Protein AF-A0A2H4TKZ2-F1 (afdb_monomer_lite)

pLDDT: mean 70.63, std 18.45, range [34.59, 93.06]

Organism: Escherichia coli (NCBI:txid562)

Radius of gyration: 30.02 Å; chains: 1; bounding box: 50×56×86 Å

Foldseek 3Di:
DPPPPDPPDPCDPVLVVVLVQLVVVCVVVVVQDALVVSVVVCVVVVHDDDSVSSVVSCVVVVRGHDDPDDDPDPDPPDPDDPDPPPCPVVPDDPDPPPDDDDFDDDDDPDDPDDDDDDPDDTDDDDD

Secondary structure (DSSP, 8-state):
------------HHHHHHHHHHHHHHHHTTT---HHHHHHHHHHTT----HHHHHHHHHHTT-------PPPP--PPP-S-----TTTT----SSTTS----------TT-----------------

Structure (mmCIF, N/CA/C/O backbone):
data_AF-A0A2H4TKZ2-F1
#
_entry.id   AF-A0A2H4TKZ2-F1
#
loop_
_atom_site.group_PDB
_atom_site.id
_atom_site.type_symbol
_atom_site.label_atom_id
_atom_site.label_alt_id
_atom_site.label_comp_id
_atom_site.label_asym_id
_atom_site.label_entity_id
_atom_site.label_seq_id
_atom_site.pdbx_PDB_ins_code
_atom_site.Cartn_x
_atom_site.Cartn_y
_atom_site.Cartn_z
_atom_site.occupancy
_atom_site.B_iso_or_equiv
_atom_site.auth_seq_id
_atom_site.auth_comp_id
_atom_site.auth_asym_id
_atom_site.auth_atom_id
_atom_site.pdbx_PDB_model_num
ATOM 1 N N . MET A 1 1 ? 4.626 36.326 32.711 1.00 37.00 1 MET A N 1
ATOM 2 C CA . MET A 1 1 ? 5.120 34.932 32.737 1.00 37.00 1 MET A CA 1
ATOM 3 C C . MET A 1 1 ? 3.950 34.008 32.432 1.00 37.00 1 MET A C 1
ATOM 5 O O . MET A 1 1 ? 3.286 33.547 33.349 1.00 37.00 1 MET A O 1
ATOM 9 N N . PHE A 1 2 ? 3.633 33.801 31.152 1.00 36.44 2 PHE A N 1
ATOM 10 C CA . PHE A 1 2 ? 2.654 32.783 30.780 1.00 36.44 2 PHE A CA 1
ATOM 11 C C . PHE A 1 2 ? 3.382 31.449 30.768 1.00 36.44 2 PHE A C 1
ATOM 13 O O . PHE A 1 2 ? 4.232 31.199 29.917 1.00 36.44 2 PHE A O 1
ATOM 20 N N . SER A 1 3 ? 3.092 30.644 31.784 1.00 41.06 3 SER A N 1
ATOM 21 C CA . SER A 1 3 ? 3.454 29.238 31.825 1.00 41.06 3 SER A CA 1
ATOM 22 C C . SER A 1 3 ? 2.822 28.566 30.605 1.00 41.06 3 SER A C 1
ATOM 24 O O . SER A 1 3 ? 1.631 28.253 30.598 1.00 41.06 3 SER A O 1
ATOM 26 N N . HIS A 1 4 ? 3.596 28.414 29.530 1.00 51.84 4 HIS A N 1
ATOM 27 C CA . HIS A 1 4 ? 3.248 27.534 28.424 1.00 51.84 4 HIS A CA 1
ATOM 28 C C . HIS A 1 4 ? 3.375 26.107 28.952 1.00 51.84 4 HIS A C 1
ATOM 30 O O . HIS A 1 4 ? 4.424 25.474 28.858 1.00 51.84 4 HIS A O 1
ATOM 36 N N . ASN A 1 5 ? 2.294 25.633 29.570 1.00 48.56 5 ASN A N 1
ATOM 37 C CA . ASN A 1 5 ? 2.111 24.239 29.929 1.00 48.56 5 ASN A CA 1
ATOM 38 C C . ASN A 1 5 ? 2.314 23.381 28.671 1.00 48.56 5 ASN A C 1
ATOM 40 O O . ASN A 1 5 ? 1.467 23.341 27.785 1.00 48.56 5 ASN A O 1
ATOM 44 N N . CYS A 1 6 ? 3.490 22.759 28.584 1.00 38.25 6 CYS A N 1
ATOM 45 C CA . CYS A 1 6 ? 3.692 21.361 28.222 1.00 38.25 6 CYS A CA 1
ATOM 46 C C . CYS A 1 6 ? 2.584 20.774 27.315 1.00 38.25 6 CYS A C 1
ATOM 48 O O . CYS A 1 6 ? 1.666 20.109 27.789 1.00 38.25 6 CYS A O 1
ATOM 50 N N . CYS A 1 7 ? 2.661 21.015 26.001 1.00 41.31 7 CYS A N 1
ATOM 51 C CA . CYS A 1 7 ? 1.796 20.378 24.999 1.00 41.31 7 CYS A CA 1
ATOM 52 C C . CYS A 1 7 ? 2.273 18.936 24.755 1.00 41.31 7 CYS A C 1
ATOM 54 O O . CYS A 1 7 ? 2.796 18.595 23.696 1.00 41.31 7 CYS A O 1
ATOM 56 N N . VAL A 1 8 ? 2.178 18.097 25.784 1.00 48.34 8 VAL A N 1
ATOM 57 C CA . VAL A 1 8 ? 2.466 16.667 25.686 1.00 48.34 8 VAL A CA 1
ATOM 58 C C . VAL A 1 8 ? 1.154 15.972 25.349 1.00 48.34 8 VAL A C 1
ATOM 60 O O . VAL A 1 8 ? 0.338 15.674 26.211 1.00 48.34 8 VAL A O 1
ATOM 63 N N . ASP A 1 9 ? 0.964 15.729 24.053 1.00 57.00 9 ASP A N 1
ATOM 64 C CA . ASP A 1 9 ? 0.522 14.422 23.575 1.00 57.00 9 ASP A CA 1
ATOM 65 C C . ASP A 1 9 ? -0.766 13.848 24.197 1.00 57.00 9 ASP A C 1
ATOM 67 O O . ASP A 1 9 ? -0.830 12.663 24.526 1.00 57.00 9 ASP A O 1
ATOM 71 N N . GLN A 1 10 ? -1.843 14.633 24.274 1.00 56.16 10 GLN A N 1
ATOM 72 C CA . GLN A 1 10 ? -3.155 14.093 24.638 1.00 56.16 10 GLN A CA 1
ATOM 73 C C . GLN A 1 10 ? -3.645 13.132 23.535 1.00 56.16 10 GLN A C 1
ATOM 75 O O . GLN A 1 10 ? -4.206 13.533 22.515 1.00 56.16 10 GLN A O 1
ATOM 80 N N . LEU A 1 11 ? -3.364 11.835 23.699 1.00 60.88 11 LEU A N 1
ATOM 81 C CA . LEU A 1 11 ? -3.936 10.754 22.897 1.00 60.88 11 LEU A CA 1
ATOM 82 C C . LEU A 1 11 ? -5.440 10.748 23.153 1.00 60.88 11 LEU A C 1
ATOM 84 O O . LEU A 1 11 ? -5.903 10.260 24.181 1.00 60.88 11 LEU A O 1
ATOM 88 N N . ASN A 1 12 ? -6.207 11.314 22.222 1.00 77.31 12 ASN A N 1
ATOM 89 C CA . ASN A 1 12 ? -7.660 11.235 22.270 1.00 77.31 12 ASN A CA 1
ATOM 90 C C . ASN A 1 12 ? -8.080 9.763 22.368 1.00 77.31 12 ASN A C 1
ATOM 92 O O . ASN A 1 12 ? -7.538 8.913 21.660 1.00 77.31 12 ASN A O 1
ATOM 96 N N . LEU A 1 13 ? -9.094 9.452 23.177 1.00 77.38 13 LEU A N 1
ATOM 97 C CA . LEU A 1 13 ? -9.615 8.084 23.320 1.00 77.38 13 LEU A CA 1
ATOM 98 C C . LEU A 1 13 ? -9.994 7.459 21.960 1.00 77.38 13 LEU A C 1
ATOM 100 O O . LEU A 1 13 ? -9.795 6.268 21.719 1.00 77.38 13 LEU A O 1
ATOM 104 N N . GLN A 1 14 ? -10.472 8.293 21.034 1.00 79.81 14 GLN A N 1
ATOM 105 C CA . GLN A 1 14 ? -10.759 7.907 19.653 1.00 79.81 14 GLN A CA 1
ATOM 106 C C . GLN A 1 14 ? -9.501 7.507 18.868 1.00 79.81 14 GLN A C 1
ATOM 108 O O . GLN A 1 14 ? -9.546 6.562 18.084 1.00 79.81 14 GLN A O 1
ATOM 113 N N . ASP A 1 15 ? -8.378 8.197 19.080 1.00 85.44 15 ASP A N 1
ATOM 114 C CA . ASP A 1 15 ? -7.109 7.883 18.421 1.00 85.44 15 ASP A CA 1
ATOM 115 C C . ASP A 1 15 ? -6.532 6.567 18.943 1.00 85.44 15 ASP A C 1
ATOM 117 O O . ASP A 1 15 ? -5.977 5.794 18.162 1.00 85.44 15 ASP A O 1
ATOM 121 N N . LEU A 1 16 ? -6.719 6.265 20.232 1.00 85.62 16 LEU A N 1
ATOM 122 C CA . LEU A 1 16 ? -6.323 4.982 20.812 1.00 85.62 16 LEU A CA 1
ATOM 123 C C . LEU A 1 16 ? -7.136 3.823 20.213 1.00 85.62 16 LEU A C 1
ATOM 125 O O . LEU A 1 16 ? -6.560 2.824 19.780 1.00 85.62 16 LEU A O 1
ATOM 129 N N . ARG A 1 17 ? -8.462 3.985 20.110 1.00 87.75 17 ARG A N 1
ATOM 130 C CA . ARG A 1 17 ? -9.350 2.994 19.481 1.00 87.75 17 ARG A CA 1
ATOM 131 C C . ARG A 1 17 ? -8.986 2.758 18.013 1.00 87.75 17 ARG A C 1
ATOM 133 O O . ARG A 1 17 ? -8.852 1.611 17.591 1.00 87.75 17 ARG A O 1
ATOM 140 N N . LEU A 1 18 ? -8.772 3.836 17.258 1.00 88.56 18 LEU A N 1
ATOM 141 C CA . LEU A 1 18 ? -8.403 3.765 15.844 1.00 88.56 18 LEU A CA 1
ATOM 142 C C . LEU A 1 18 ? -7.023 3.120 15.650 1.00 88.56 18 LEU A C 1
ATOM 144 O O . LEU A 1 18 ? -6.824 2.321 14.742 1.00 88.56 18 LEU A O 1
ATOM 148 N N . THR A 1 19 ? -6.079 3.409 16.544 1.00 90.19 19 THR A N 1
ATOM 149 C CA . THR A 1 19 ? -4.751 2.784 16.555 1.00 90.19 19 THR A CA 1
ATOM 150 C C . THR A 1 19 ? -4.826 1.269 16.767 1.00 90.19 19 THR A C 1
ATOM 152 O O . THR A 1 19 ? -4.074 0.529 16.132 1.00 90.19 19 THR A O 1
ATOM 155 N N . GLY A 1 20 ? -5.737 0.797 17.624 1.00 90.88 20 GLY A N 1
ATOM 156 C CA . GLY A 1 20 ? -5.997 -0.633 17.811 1.00 90.88 20 GLY A CA 1
ATOM 157 C C . GLY A 1 20 ? -6.493 -1.307 16.529 1.00 90.88 20 GLY A C 1
ATOM 158 O O . GLY A 1 20 ? -5.948 -2.329 16.123 1.00 90.88 20 GLY A O 1
ATOM 159 N N . GLN A 1 21 ? -7.448 -0.684 15.835 1.00 90.81 21 GLN A N 1
ATOM 160 C CA . GLN A 1 21 ? -7.965 -1.185 14.554 1.00 90.81 21 GLN A CA 1
ATOM 161 C C . GLN A 1 21 ? -6.891 -1.195 13.458 1.00 90.81 21 GLN A C 1
ATOM 163 O O . GLN A 1 21 ? -6.741 -2.181 12.745 1.00 90.81 21 GLN A O 1
ATOM 168 N N . ILE A 1 22 ? -6.085 -0.132 13.364 1.00 91.56 22 ILE A N 1
ATOM 169 C CA . ILE A 1 22 ? -4.949 -0.052 12.430 1.00 91.56 22 ILE A CA 1
ATOM 170 C C . ILE A 1 22 ? -3.971 -1.211 12.655 1.00 91.56 22 ILE A C 1
ATOM 172 O O . ILE A 1 22 ? -3.502 -1.814 11.691 1.00 91.56 22 ILE A O 1
ATOM 176 N N . LYS A 1 23 ? -3.656 -1.528 13.918 1.00 91.31 23 LYS A N 1
ATOM 177 C CA . LYS A 1 23 ? -2.784 -2.658 14.270 1.00 91.31 23 LYS A CA 1
ATOM 178 C C . LYS A 1 23 ? -3.386 -3.992 13.846 1.00 91.31 23 LYS A C 1
ATOM 180 O O . LYS A 1 23 ? -2.660 -4.813 13.297 1.00 91.31 23 LYS A O 1
ATOM 185 N N . GLN A 1 24 ? -4.683 -4.176 14.072 1.00 92.31 24 GLN A N 1
ATOM 186 C CA . GLN A 1 24 ? -5.402 -5.392 13.710 1.00 92.31 24 GLN A CA 1
ATOM 187 C C . GLN A 1 24 ? -5.321 -5.658 12.199 1.00 92.31 24 GLN A C 1
ATOM 189 O O . GLN A 1 24 ? -4.744 -6.664 11.795 1.00 92.31 24 GLN A O 1
ATOM 194 N N . PHE A 1 25 ? -5.764 -4.709 11.367 1.00 91.62 25 PHE A N 1
ATOM 195 C CA . PHE A 1 25 ? -5.715 -4.850 9.903 1.00 91.62 25 PHE A CA 1
ATOM 196 C C . PHE A 1 25 ? -4.286 -5.020 9.373 1.00 91.62 25 PHE A C 1
ATOM 198 O O . PHE A 1 25 ? -4.025 -5.789 8.447 1.00 91.62 25 PHE A O 1
ATOM 205 N N . TRP A 1 26 ? -3.318 -4.326 9.980 1.00 91.38 26 TRP A N 1
ATOM 206 C CA . TRP A 1 26 ? -1.918 -4.481 9.600 1.00 91.38 26 TRP A CA 1
ATOM 207 C C . TRP A 1 26 ? -1.395 -5.898 9.875 1.00 91.38 26 TRP A C 1
ATOM 209 O O . TRP A 1 26 ? -0.713 -6.462 9.016 1.00 91.38 26 TRP A O 1
ATOM 219 N N . LEU A 1 27 ? -1.733 -6.493 11.022 1.00 89.75 27 LEU A N 1
ATOM 220 C CA . LEU A 1 27 ? -1.355 -7.868 11.360 1.00 89.75 27 LEU A CA 1
ATOM 221 C C . LEU A 1 27 ? -2.075 -8.896 10.478 1.00 89.75 27 LEU A C 1
ATOM 223 O O . LEU A 1 27 ? -1.418 -9.805 9.975 1.00 89.75 27 LEU A O 1
ATOM 227 N N . GLU A 1 28 ? -3.372 -8.712 10.222 1.00 89.94 28 GLU A N 1
ATOM 228 C CA . GLU A 1 28 ? -4.168 -9.565 9.323 1.00 89.94 28 GLU A CA 1
ATOM 229 C C . GLU A 1 28 ? -3.597 -9.591 7.899 1.00 89.94 28 GLU A C 1
ATOM 231 O O . GLU A 1 28 ? -3.540 -10.640 7.265 1.00 89.94 28 GLU A O 1
ATOM 236 N N . SER A 1 29 ? -3.064 -8.460 7.422 1.00 85.62 29 SER A N 1
ATOM 237 C CA . SER A 1 29 ? -2.385 -8.370 6.121 1.00 85.62 29 SER A CA 1
ATOM 238 C C . SER A 1 29 ? -0.983 -9.005 6.075 1.00 85.62 29 SER A C 1
ATOM 240 O O . SER A 1 29 ? -0.272 -8.862 5.076 1.00 85.62 29 SER A O 1
ATOM 242 N N . GLY A 1 30 ? -0.514 -9.623 7.165 1.00 87.25 30 GLY A N 1
ATOM 243 C CA . GLY A 1 30 ? 0.853 -10.137 7.269 1.00 87.25 30 GLY A CA 1
ATOM 244 C C . GLY A 1 30 ? 1.910 -9.028 7.285 1.00 87.25 30 GLY A C 1
ATOM 245 O O . GLY A 1 30 ? 3.023 -9.215 6.795 1.00 87.25 30 GLY A O 1
ATOM 246 N N . CYS A 1 31 ? 1.568 -7.853 7.823 1.00 86.94 31 CYS A N 1
ATOM 247 C CA . CYS A 1 31 ? 2.394 -6.642 7.841 1.00 86.94 31 CYS A CA 1
ATOM 248 C C . CYS A 1 31 ? 2.673 -6.008 6.464 1.00 86.94 31 CYS A C 1
ATOM 250 O O . CYS A 1 31 ? 3.473 -5.071 6.385 1.00 86.94 31 CYS A O 1
ATOM 252 N N . VAL A 1 32 ? 2.048 -6.478 5.380 1.00 87.62 32 VAL A N 1
ATOM 253 C CA . VAL A 1 32 ? 2.323 -6.006 4.011 1.00 87.62 32 VAL A CA 1
ATOM 254 C C . VAL A 1 32 ? 1.689 -4.642 3.743 1.00 87.62 32 VAL A C 1
ATOM 256 O O . VAL A 1 32 ? 2.214 -3.845 2.959 1.00 87.62 32 VAL A O 1
ATOM 259 N N . TYR A 1 33 ? 0.553 -4.346 4.376 1.00 90.25 33 TYR A N 1
ATOM 260 C CA . TYR A 1 33 ? -0.228 -3.164 4.039 1.00 90.25 33 TYR A CA 1
ATOM 261 C C . TYR A 1 33 ? 0.385 -1.869 4.581 1.00 90.25 33 TYR A C 1
ATOM 263 O O . TYR A 1 33 ? 0.898 -1.784 5.696 1.00 90.25 33 TYR A O 1
ATOM 271 N N . GLY A 1 34 ? 0.327 -0.827 3.749 1.00 89.94 34 GLY A N 1
ATOM 272 C CA . GLY A 1 34 ? 0.644 0.546 4.134 1.00 89.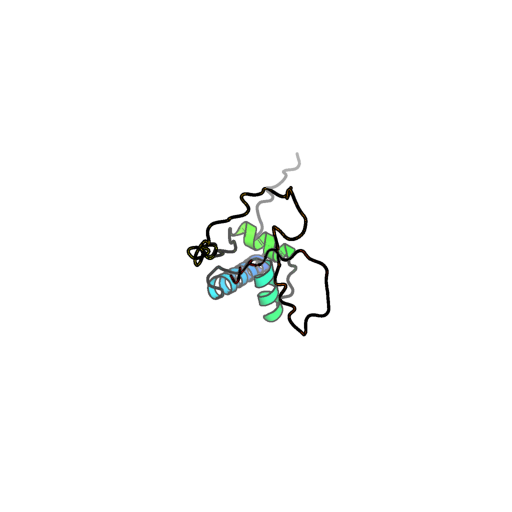94 34 GLY A CA 1
ATOM 273 C C . GLY A 1 34 ? -0.609 1.346 4.476 1.00 89.94 34 GLY A C 1
ATOM 274 O O . GLY A 1 34 ? -1.731 0.884 4.277 1.00 89.94 34 GLY A O 1
ATOM 275 N N . TYR A 1 35 ? -0.414 2.595 4.906 1.00 91.62 35 TYR A N 1
ATOM 276 C CA . TYR A 1 35 ? -1.496 3.476 5.372 1.00 91.62 35 TYR A CA 1
ATOM 277 C C . TYR A 1 35 ? -2.635 3.686 4.367 1.00 91.62 35 TYR A C 1
ATOM 279 O O . TYR A 1 35 ? -3.768 3.905 4.776 1.00 91.62 35 TYR A O 1
ATOM 287 N N . ARG A 1 36 ? -2.357 3.601 3.058 1.00 92.19 36 ARG A N 1
ATOM 288 C CA . ARG A 1 36 ? -3.387 3.718 2.016 1.00 92.19 36 ARG A CA 1
ATOM 289 C C . ARG A 1 36 ? -4.324 2.514 1.986 1.00 92.19 36 ARG A C 1
ATOM 291 O O . ARG A 1 36 ? -5.523 2.713 1.891 1.00 92.19 36 ARG A O 1
ATOM 298 N N . LYS A 1 37 ? -3.781 1.296 2.085 1.00 91.94 37 LYS A N 1
ATOM 299 C CA . LYS A 1 37 ? -4.584 0.063 2.100 1.00 91.94 37 LYS A CA 1
ATOM 300 C C . LYS A 1 37 ? -5.360 -0.060 3.406 1.00 91.94 37 LYS A C 1
ATOM 302 O O . LYS A 1 37 ? -6.566 -0.207 3.368 1.00 91.94 37 LYS A O 1
ATOM 307 N N . ILE A 1 38 ? -4.693 0.195 4.532 1.00 92.06 38 ILE A N 1
ATOM 308 C CA . ILE A 1 38 ? -5.343 0.210 5.850 1.00 92.06 38 ILE A CA 1
ATOM 309 C C . ILE A 1 38 ? -6.472 1.248 5.909 1.00 92.06 38 ILE A C 1
ATOM 311 O O . ILE A 1 38 ? -7.494 1.008 6.533 1.00 92.06 38 ILE A O 1
ATOM 315 N N . HIS A 1 39 ? -6.325 2.407 5.257 1.00 93.06 39 HIS A N 1
ATOM 316 C CA . HIS A 1 39 ? -7.420 3.375 5.159 1.00 93.06 39 HIS A CA 1
ATOM 317 C C . HIS A 1 39 ? -8.634 2.830 4.388 1.00 93.06 39 HIS A C 1
ATOM 319 O O . HIS A 1 39 ? -9.759 3.137 4.772 1.00 93.06 39 HIS A O 1
ATOM 325 N N . LEU A 1 40 ? -8.421 2.041 3.330 1.00 92.19 40 LEU A N 1
ATOM 326 C CA . LEU A 1 40 ? -9.514 1.387 2.605 1.00 92.19 40 LEU A CA 1
ATOM 327 C C . LEU A 1 40 ? -10.198 0.345 3.494 1.00 92.19 40 LEU A C 1
ATOM 329 O O . LEU A 1 40 ? -11.406 0.426 3.662 1.00 92.19 40 LEU A O 1
ATOM 333 N N . ASP A 1 41 ? -9.435 -0.510 4.178 1.00 91.12 41 ASP A N 1
ATOM 334 C CA . ASP A 1 41 ? -9.989 -1.513 5.103 1.00 91.12 41 ASP A CA 1
ATOM 335 C C . ASP A 1 41 ? -10.773 -0.855 6.263 1.00 91.12 41 ASP A C 1
ATOM 337 O O . ASP A 1 41 ? -11.839 -1.309 6.690 1.00 91.12 41 ASP A O 1
ATOM 341 N N . LEU A 1 42 ? -10.283 0.287 6.757 1.00 90.75 42 LEU A N 1
ATOM 342 C CA . LEU A 1 42 ? -10.993 1.103 7.743 1.00 90.75 42 LEU A CA 1
ATOM 343 C C . LEU A 1 42 ? -12.294 1.682 7.177 1.00 90.75 42 LEU A C 1
ATOM 345 O O . LEU A 1 42 ? -13.299 1.734 7.880 1.00 90.75 42 LEU A O 1
ATOM 349 N N . ARG A 1 43 ? -12.299 2.109 5.914 1.00 91.62 43 ARG A N 1
ATOM 350 C CA . ARG A 1 43 ? -13.502 2.623 5.256 1.00 91.62 43 ARG A CA 1
ATOM 351 C C . ARG A 1 43 ? -14.529 1.514 5.032 1.00 91.62 43 ARG A C 1
ATOM 353 O O . ARG A 1 43 ? -15.709 1.743 5.286 1.00 91.62 43 ARG A O 1
ATOM 360 N N . ASP A 1 44 ? -14.078 0.330 4.634 1.00 88.81 44 ASP A N 1
ATOM 361 C CA . ASP A 1 44 ? -14.921 -0.842 4.391 1.00 88.81 44 ASP A CA 1
ATOM 362 C C . ASP A 1 44 ? -15.527 -1.381 5.696 1.00 88.81 44 ASP A C 1
ATOM 364 O O . ASP A 1 44 ? -16.676 -1.814 5.722 1.00 88.81 44 ASP A O 1
ATOM 368 N N . SER A 1 45 ? -14.814 -1.243 6.819 1.00 85.94 45 SER A N 1
ATOM 369 C CA . SER A 1 45 ? -15.347 -1.500 8.168 1.00 85.94 45 SER A CA 1
ATOM 370 C C . SER A 1 45 ? -16.220 -0.365 8.735 1.00 85.94 45 SER A C 1
ATOM 372 O O . SER A 1 45 ? -16.606 -0.398 9.907 1.00 85.94 45 SER A O 1
ATOM 374 N N . GLY A 1 46 ? -16.552 0.645 7.923 1.00 87.25 46 GLY A N 1
ATOM 375 C CA . GLY A 1 46 ? -17.472 1.727 8.280 1.00 87.25 46 GLY A CA 1
ATOM 376 C C . GLY A 1 46 ? -16.846 2.885 9.064 1.00 87.25 46 GLY A C 1
ATOM 377 O O . GLY A 1 46 ? -17.573 3.744 9.567 1.00 87.25 46 GLY A O 1
ATOM 378 N N . GLN A 1 47 ? -15.515 2.953 9.185 1.00 84.50 47 GLN A N 1
ATOM 379 C CA . GLN A 1 47 ? -14.835 4.060 9.862 1.00 84.50 47 GLN A CA 1
ATOM 380 C C . GLN A 1 47 ? -14.584 5.240 8.922 1.00 84.50 47 GLN A C 1
ATOM 382 O O . GLN A 1 47 ? -13.817 5.169 7.961 1.00 84.50 47 GLN A O 1
ATOM 387 N N . GLN A 1 48 ? -15.159 6.392 9.266 1.00 80.88 48 GLN A N 1
ATOM 388 C CA . GLN A 1 48 ? -14.918 7.649 8.561 1.00 80.88 48 GLN A CA 1
ATOM 389 C C . GLN A 1 48 ? -13.655 8.325 9.108 1.00 80.88 48 GLN A C 1
ATOM 391 O O . GLN A 1 48 ? -13.699 9.177 9.996 1.00 80.88 48 GLN A O 1
ATOM 396 N N . CYS A 1 49 ? -12.493 7.922 8.595 1.00 84.31 49 CYS A N 1
ATOM 397 C CA . CYS A 1 49 ? -11.208 8.514 8.956 1.00 84.31 49 CYS A CA 1
ATOM 398 C C . CYS A 1 49 ? -10.480 9.049 7.718 1.00 84.31 49 CYS A C 1
ATOM 400 O O . CYS A 1 49 ? -10.420 8.396 6.685 1.00 84.31 49 CYS A O 1
ATOM 402 N N . GLY A 1 50 ? -9.900 10.248 7.807 1.00 89.75 50 GLY A N 1
ATOM 403 C CA . GLY A 1 50 ? -9.090 10.789 6.714 1.00 89.75 50 GLY A CA 1
ATOM 404 C C . GLY A 1 50 ? -7.763 10.037 6.555 1.00 89.75 50 GLY A C 1
ATOM 405 O O . GLY A 1 50 ? -7.129 9.673 7.549 1.00 89.75 50 GLY A O 1
ATOM 406 N N . VAL A 1 51 ? -7.284 9.890 5.317 1.00 91.12 51 VAL A N 1
ATOM 407 C CA . VAL A 1 51 ? -6.010 9.211 4.990 1.00 91.12 51 VAL A CA 1
ATOM 408 C C . VAL A 1 51 ? -4.831 9.778 5.799 1.00 91.12 51 VAL A C 1
ATOM 410 O O . VAL A 1 51 ? -4.012 9.034 6.339 1.00 91.12 51 VAL A O 1
ATOM 413 N N . ASN A 1 52 ? -4.777 11.106 5.956 1.00 91.50 52 ASN A N 1
ATOM 414 C CA . ASN A 1 52 ? -3.720 11.792 6.707 1.00 91.50 52 ASN A CA 1
ATOM 415 C C . ASN A 1 52 ? -3.769 11.498 8.215 1.00 91.50 52 ASN A C 1
ATOM 417 O O . ASN A 1 52 ? -2.738 11.535 8.886 1.00 91.50 52 ASN A O 1
ATOM 421 N N . ARG A 1 53 ? -4.953 11.198 8.769 1.00 90.38 53 ARG A N 1
ATOM 422 C CA . ARG A 1 53 ? -5.094 10.782 10.173 1.00 90.38 53 ARG A CA 1
ATOM 423 C C . ARG A 1 53 ? -4.497 9.392 10.368 1.00 90.38 53 ARG A C 1
ATOM 425 O O . ARG A 1 53 ? -3.673 9.227 11.260 1.00 90.38 53 ARG A O 1
ATOM 432 N N . VAL A 1 54 ? -4.829 8.446 9.487 1.00 91.31 54 VAL A N 1
ATOM 433 C CA . VAL A 1 54 ? -4.256 7.088 9.492 1.00 91.31 54 VAL A CA 1
ATOM 434 C C . VAL A 1 54 ? -2.733 7.146 9.367 1.00 91.31 54 VAL A C 1
ATOM 436 O O . VAL A 1 54 ? -2.030 6.532 10.163 1.00 91.31 54 VAL A O 1
ATOM 439 N N . TRP A 1 55 ? -2.210 7.956 8.440 1.00 92.06 55 TRP A N 1
ATOM 440 C CA . TRP A 1 55 ? -0.766 8.141 8.279 1.00 92.06 55 TRP A CA 1
ATOM 441 C C . TRP A 1 55 ? -0.086 8.684 9.545 1.00 92.06 55 TRP A C 1
ATOM 443 O O . TRP A 1 55 ? 0.923 8.127 9.980 1.00 92.06 55 TRP A O 1
ATOM 453 N N . ARG A 1 56 ? -0.644 9.732 10.174 1.00 91.81 56 ARG A N 1
ATOM 454 C CA . ARG A 1 56 ? -0.100 10.291 11.426 1.00 91.81 56 ARG A CA 1
ATOM 455 C C . ARG A 1 56 ? -0.096 9.262 12.555 1.00 91.81 56 ARG A C 1
ATOM 457 O O . ARG A 1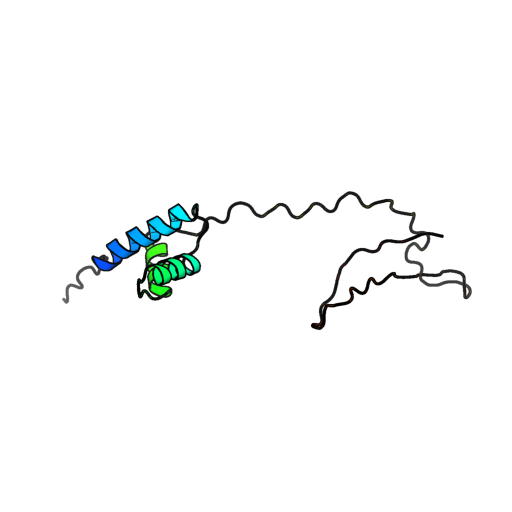 56 ? 0.908 9.148 13.255 1.00 91.81 56 ARG A O 1
ATOM 464 N N . LEU A 1 57 ? -1.184 8.507 12.713 1.00 90.88 57 LEU A N 1
ATOM 465 C CA . LEU A 1 57 ? -1.292 7.472 13.743 1.00 90.88 57 LEU A CA 1
ATOM 466 C C . LEU A 1 57 ? -0.288 6.345 13.506 1.00 90.88 57 LEU A C 1
ATOM 468 O O . LEU A 1 57 ? 0.461 6.015 14.419 1.00 90.88 57 LEU A O 1
ATOM 472 N N . MET A 1 58 ? -0.192 5.834 12.275 1.00 91.25 58 MET A N 1
ATOM 473 C CA . MET A 1 58 ? 0.801 4.823 11.895 1.00 91.25 58 MET A CA 1
ATOM 474 C C . MET A 1 58 ? 2.239 5.290 12.128 1.00 91.25 58 MET A C 1
ATOM 476 O O . MET A 1 58 ? 3.056 4.523 12.636 1.00 91.25 58 MET A O 1
ATOM 480 N N . LYS A 1 59 ? 2.543 6.557 11.816 1.00 90.94 59 LYS A N 1
ATOM 481 C CA . LYS A 1 59 ? 3.857 7.155 12.079 1.00 90.94 59 LYS A CA 1
ATOM 482 C C . LYS A 1 59 ? 4.153 7.227 13.578 1.00 90.94 59 LYS A C 1
ATOM 484 O O . LYS A 1 59 ? 5.260 6.889 13.981 1.00 90.94 59 LYS A O 1
ATOM 489 N N . ARG A 1 60 ? 3.171 7.617 14.399 1.00 88.81 60 ARG A N 1
ATOM 490 C CA . ARG A 1 60 ? 3.318 7.728 15.860 1.00 88.81 60 ARG A CA 1
ATOM 491 C C . ARG A 1 60 ? 3.585 6.379 16.531 1.00 88.81 60 ARG A C 1
ATOM 493 O O . ARG A 1 60 ? 4.372 6.315 17.463 1.00 88.81 60 ARG A O 1
ATOM 500 N N . ILE A 1 61 ? 2.967 5.308 16.036 1.00 88.94 61 ILE A N 1
ATOM 501 C CA . ILE A 1 61 ? 3.160 3.939 16.547 1.00 88.94 61 ILE A CA 1
ATOM 502 C C . ILE A 1 61 ? 4.299 3.169 15.866 1.00 88.94 61 ILE A C 1
ATOM 504 O O . ILE A 1 61 ? 4.518 2.006 16.192 1.00 88.94 61 ILE A O 1
ATOM 508 N N . GLY A 1 62 ? 5.002 3.779 14.907 1.00 88.44 62 GLY A N 1
ATOM 509 C CA . GLY A 1 62 ? 6.133 3.157 14.213 1.00 88.44 62 GLY A CA 1
ATOM 510 C C . GLY A 1 62 ? 5.765 2.010 13.263 1.00 88.44 62 GLY A C 1
ATOM 511 O O . GLY A 1 62 ? 6.637 1.226 12.888 1.00 88.44 62 GLY A O 1
ATOM 512 N N . ILE A 1 63 ? 4.499 1.898 12.849 1.00 89.06 63 ILE A N 1
ATOM 513 C CA . ILE A 1 63 ? 4.053 0.848 11.927 1.00 89.06 63 ILE A CA 1
ATOM 514 C C . ILE A 1 63 ? 4.302 1.283 10.486 1.00 89.06 63 ILE A C 1
ATOM 516 O O . ILE A 1 63 ? 3.899 2.363 10.050 1.00 89.06 63 ILE A O 1
ATOM 520 N N . LYS A 1 64 ? 4.941 0.398 9.722 1.00 86.88 64 LYS A N 1
ATOM 521 C CA . LYS A 1 64 ? 5.241 0.584 8.303 1.00 86.88 64 LYS A CA 1
ATOM 522 C C . LYS A 1 64 ? 4.920 -0.681 7.519 1.00 86.88 64 LYS A C 1
ATOM 524 O O . LYS A 1 64 ? 5.008 -1.787 8.050 1.00 86.88 64 LYS A O 1
ATOM 529 N N . ALA A 1 65 ? 4.597 -0.502 6.243 1.00 87.31 65 ALA A N 1
ATOM 530 C CA . ALA A 1 65 ? 4.458 -1.615 5.315 1.00 87.31 65 ALA A CA 1
ATOM 531 C C . ALA A 1 65 ? 5.778 -2.397 5.246 1.00 87.31 65 ALA A C 1
ATOM 533 O O . ALA A 1 65 ? 6.834 -1.827 4.953 1.00 87.31 65 ALA A O 1
ATOM 534 N N . ARG A 1 66 ? 5.717 -3.699 5.514 1.00 83.69 66 ARG A N 1
ATOM 535 C CA . ARG A 1 66 ? 6.802 -4.653 5.299 1.00 83.69 66 ARG A CA 1
ATOM 536 C C . ARG A 1 66 ? 6.543 -5.344 3.970 1.00 83.69 66 ARG A C 1
ATOM 538 O O . ARG A 1 66 ? 5.874 -6.367 3.908 1.00 83.69 66 ARG A O 1
ATOM 545 N N . VAL A 1 67 ? 7.073 -4.775 2.894 1.00 76.19 67 VAL A N 1
ATOM 546 C CA . VAL A 1 67 ? 7.116 -5.481 1.611 1.00 76.19 67 VAL A CA 1
ATOM 547 C C . VAL A 1 67 ? 8.271 -6.476 1.686 1.00 76.19 67 VAL A C 1
ATOM 549 O O . VAL A 1 67 ? 9.438 -6.082 1.720 1.00 76.19 67 VAL A O 1
ATOM 552 N N . GLY A 1 68 ? 7.934 -7.760 1.807 1.00 66.81 68 GLY A N 1
ATOM 553 C CA . GLY A 1 68 ? 8.898 -8.852 1.757 1.00 66.81 68 GLY A CA 1
ATOM 554 C C . GLY A 1 68 ? 9.586 -8.895 0.395 1.00 66.81 68 GLY A C 1
ATOM 555 O O . GLY A 1 68 ? 8.915 -8.770 -0.620 1.00 66.81 68 GLY A O 1
ATOM 556 N N . TYR A 1 69 ? 10.916 -9.013 0.438 1.00 58.38 69 TYR A N 1
ATOM 557 C CA . TYR A 1 69 ? 11.878 -9.337 -0.624 1.00 58.38 69 TYR A CA 1
ATOM 558 C C . TYR A 1 69 ? 11.553 -8.837 -2.046 1.00 58.38 69 TYR A C 1
ATOM 560 O O . TYR A 1 69 ? 10.614 -9.291 -2.695 1.00 58.38 69 TYR A O 1
ATOM 568 N N . ARG A 1 70 ? 12.414 -7.968 -2.603 1.00 57.91 70 ARG A N 1
ATOM 569 C CA . ARG A 1 70 ? 12.454 -7.757 -4.061 1.00 57.91 70 ARG A CA 1
ATOM 570 C C . ARG A 1 70 ? 12.557 -9.134 -4.713 1.00 57.91 70 ARG A C 1
ATOM 572 O O . ARG A 1 70 ? 13.566 -9.803 -4.499 1.00 57.91 70 ARG A O 1
ATOM 579 N N . SER A 1 71 ? 11.548 -9.540 -5.489 1.00 57.41 71 SER A N 1
ATOM 580 C CA . SER A 1 71 ? 11.666 -10.725 -6.341 1.00 57.41 71 SER A CA 1
ATOM 581 C C . SER A 1 71 ? 13.008 -10.632 -7.068 1.00 57.41 71 SER A C 1
ATOM 583 O O . SER A 1 71 ? 13.284 -9.572 -7.652 1.00 57.41 71 SER A O 1
ATOM 585 N N . PRO A 1 72 ? 13.867 -11.667 -7.015 1.00 61.78 72 PRO A N 1
ATOM 586 C CA . PRO A 1 72 ? 15.052 -11.698 -7.849 1.00 61.78 72 PRO A CA 1
ATOM 587 C C . PRO A 1 72 ? 14.609 -11.382 -9.274 1.00 61.78 72 PRO A C 1
ATOM 589 O O . PRO A 1 72 ? 13.628 -11.951 -9.761 1.00 61.78 72 PRO A O 1
ATOM 592 N N . ARG A 1 73 ? 15.269 -10.414 -9.920 1.00 64.31 73 ARG A N 1
ATOM 593 C CA . ARG A 1 73 ? 15.049 -10.182 -11.350 1.00 64.31 73 ARG A CA 1
ATOM 594 C C . ARG A 1 73 ? 15.243 -11.529 -12.031 1.00 64.31 73 ARG A C 1
ATOM 596 O O . ARG A 1 73 ? 16.262 -12.167 -11.762 1.00 64.31 73 ARG A O 1
ATOM 603 N N . ALA A 1 74 ? 14.272 -11.954 -12.841 1.00 65.12 74 ALA A N 1
ATOM 604 C CA . ALA A 1 74 ? 14.385 -13.178 -13.619 1.00 65.12 74 ALA A CA 1
ATOM 605 C C . ALA A 1 74 ? 15.772 -13.185 -14.268 1.00 65.12 74 ALA A C 1
ATOM 607 O O . ALA A 1 74 ? 16.125 -12.268 -15.016 1.00 65.12 74 ALA A O 1
ATOM 608 N N . ARG A 1 75 ? 16.609 -14.147 -13.871 1.00 62.84 75 ARG A N 1
ATOM 609 C CA . ARG A 1 75 ? 17.927 -14.319 -14.472 1.00 62.84 75 ARG A CA 1
ATOM 610 C C . ARG A 1 75 ? 17.612 -14.681 -15.918 1.00 62.84 75 ARG A C 1
ATOM 612 O O . ARG A 1 75 ? 16.978 -15.709 -16.139 1.00 62.84 75 ARG A O 1
ATOM 619 N N . LYS A 1 76 ? 17.946 -13.808 -16.880 1.00 62.69 76 LYS A N 1
ATOM 620 C CA . LYS A 1 76 ? 17.900 -14.202 -18.293 1.00 62.69 76 LYS A CA 1
ATOM 621 C C . LYS A 1 76 ? 18.689 -15.506 -18.368 1.00 62.69 76 LYS A C 1
ATOM 623 O O . LYS A 1 76 ? 19.826 -15.538 -17.893 1.00 62.69 76 LYS A O 1
ATOM 628 N N . GLY A 1 77 ? 18.037 -16.570 -18.831 1.00 64.19 77 GLY A N 1
ATOM 629 C CA . GLY A 1 77 ? 18.700 -17.846 -19.054 1.00 64.19 77 GLY A CA 1
ATOM 630 C C . GLY A 1 77 ? 19.920 -17.652 -19.950 1.00 64.19 77 GLY A C 1
ATOM 631 O O . GLY A 1 77 ? 20.072 -16.614 -20.602 1.00 64.19 77 GLY A O 1
ATOM 632 N N . GLU A 1 78 ? 20.800 -18.643 -19.949 1.00 65.88 78 GLU A N 1
ATOM 633 C CA . GLU A 1 78 ? 21.932 -18.676 -20.865 1.00 65.88 78 GLU A CA 1
ATOM 634 C C . GLU A 1 78 ? 21.428 -18.488 -22.301 1.00 65.88 78 GLU A C 1
ATOM 636 O O . GLU A 1 78 ? 20.415 -19.074 -22.690 1.00 65.88 78 GLU A O 1
ATOM 641 N N . ALA A 1 79 ? 22.067 -17.578 -23.042 1.00 59.47 79 ALA A N 1
ATOM 642 C CA . ALA A 1 79 ? 21.645 -17.238 -24.392 1.00 59.47 79 ALA A CA 1
ATOM 643 C C . ALA A 1 79 ? 21.641 -18.519 -25.233 1.00 59.47 79 ALA A C 1
ATOM 645 O O . ALA A 1 79 ? 22.683 -19.143 -25.425 1.00 59.47 79 ALA A O 1
ATOM 646 N N . SER A 1 80 ? 20.461 -18.922 -25.701 1.00 56.88 80 SER A N 1
ATOM 647 C CA . SER A 1 80 ? 20.305 -20.058 -26.599 1.00 56.88 80 SER A CA 1
ATOM 648 C C . SER A 1 80 ? 21.148 -19.808 -27.848 1.00 56.88 80 SER A C 1
ATOM 650 O O . SER A 1 80 ? 20.847 -18.879 -28.591 1.00 56.88 80 SER A O 1
ATOM 652 N N . ILE A 1 81 ? 22.202 -20.612 -28.017 1.00 59.56 81 ILE A N 1
ATOM 653 C CA . ILE A 1 81 ? 23.062 -20.740 -29.202 1.00 59.56 81 ILE A CA 1
ATOM 654 C C . ILE A 1 81 ? 23.444 -19.379 -29.803 1.00 59.56 81 ILE A C 1
ATOM 656 O O . ILE A 1 81 ? 22.789 -18.850 -30.700 1.00 59.56 81 ILE A O 1
ATOM 660 N N . VAL A 1 82 ? 24.553 -18.813 -29.325 1.00 59.00 82 VAL A N 1
ATOM 661 C CA . VAL A 1 82 ? 25.193 -17.677 -29.995 1.00 59.00 82 VAL A CA 1
ATOM 662 C C . VAL A 1 82 ? 25.773 -18.190 -31.311 1.00 59.00 82 VAL A C 1
ATOM 664 O O . VAL A 1 82 ? 26.888 -18.708 -31.335 1.00 59.00 82 VAL A O 1
ATOM 667 N N . SER A 1 83 ? 25.019 -18.071 -32.405 1.00 60.75 83 SER A N 1
ATOM 668 C CA . SER A 1 83 ? 25.619 -18.222 -33.727 1.00 60.75 83 SER A CA 1
ATOM 669 C C . SER A 1 83 ? 26.763 -17.205 -33.873 1.00 60.75 83 SER A C 1
ATOM 671 O O . SER A 1 83 ? 26.610 -16.046 -33.454 1.00 60.75 83 SER A O 1
ATOM 673 N N . PRO A 1 84 ? 27.930 -17.606 -34.412 1.00 65.69 84 PRO A N 1
ATOM 674 C CA . PRO A 1 84 ? 29.036 -16.689 -34.630 1.00 65.69 84 PRO A CA 1
ATOM 675 C C . PRO A 1 84 ? 28.585 -15.505 -35.493 1.00 65.69 84 PRO A C 1
ATOM 677 O O . PRO A 1 84 ? 28.173 -15.660 -36.640 1.00 65.69 84 PRO A O 1
ATOM 680 N N . ASN A 1 85 ? 28.696 -14.290 -34.945 1.00 66.94 85 ASN A N 1
ATOM 681 C CA . ASN A 1 85 ? 28.386 -13.056 -35.662 1.00 66.94 85 ASN A CA 1
ATOM 682 C C . ASN A 1 85 ? 29.383 -12.864 -36.818 1.00 66.94 85 ASN A C 1
ATOM 684 O O . ASN A 1 85 ? 30.466 -12.311 -36.628 1.00 66.94 85 ASN A O 1
ATOM 688 N N . ARG A 1 86 ? 29.015 -13.327 -38.018 1.00 66.88 86 ARG A N 1
ATOM 689 C CA . ARG A 1 86 ? 29.852 -13.235 -39.228 1.00 66.88 86 ARG A CA 1
ATOM 690 C C . ARG A 1 86 ? 30.066 -11.793 -39.697 1.00 66.88 86 ARG A C 1
ATOM 692 O O . ARG A 1 86 ? 31.042 -11.512 -40.379 1.00 66.88 86 ARG A O 1
ATOM 699 N N . LEU A 1 87 ? 29.178 -10.875 -39.308 1.00 68.88 87 LEU A N 1
ATOM 700 C CA . LEU A 1 87 ? 29.211 -9.477 -39.735 1.00 68.88 87 LEU A CA 1
ATOM 701 C C . LEU A 1 87 ? 30.254 -8.643 -38.974 1.00 68.88 87 LEU A C 1
ATOM 703 O O . LEU A 1 87 ? 30.743 -7.658 -39.512 1.00 68.88 87 LEU A O 1
ATOM 707 N N . GLN A 1 88 ? 30.565 -8.986 -37.719 1.00 68.62 88 GLN A N 1
ATOM 708 C CA . GLN A 1 88 ? 31.478 -8.256 -36.823 1.00 68.62 88 GLN A CA 1
ATOM 709 C C . GLN A 1 88 ? 31.312 -6.720 -36.856 1.00 68.62 88 GLN A C 1
ATOM 711 O O . GLN A 1 88 ? 32.282 -5.976 -36.744 1.00 68.62 88 GLN A O 1
ATOM 716 N N . ARG A 1 89 ? 30.070 -6.227 -37.007 1.00 65.25 89 ARG A N 1
ATOM 717 C CA . ARG A 1 89 ? 29.731 -4.792 -37.161 1.00 65.25 89 ARG A CA 1
ATOM 718 C C . ARG A 1 89 ? 30.375 -4.088 -38.369 1.00 65.25 89 ARG A C 1
ATOM 720 O O . ARG A 1 89 ? 30.481 -2.864 -38.383 1.00 65.25 89 ARG A O 1
ATOM 727 N N . GLN A 1 90 ? 30.776 -4.831 -39.390 1.00 70.50 90 GLN A N 1
ATOM 728 C CA . GLN A 1 90 ? 31.212 -4.278 -40.666 1.00 70.50 90 GLN A CA 1
ATOM 729 C C . GLN A 1 90 ? 29.983 -4.049 -41.557 1.00 70.50 90 GLN A C 1
ATOM 731 O O . GLN A 1 90 ? 29.403 -4.992 -42.0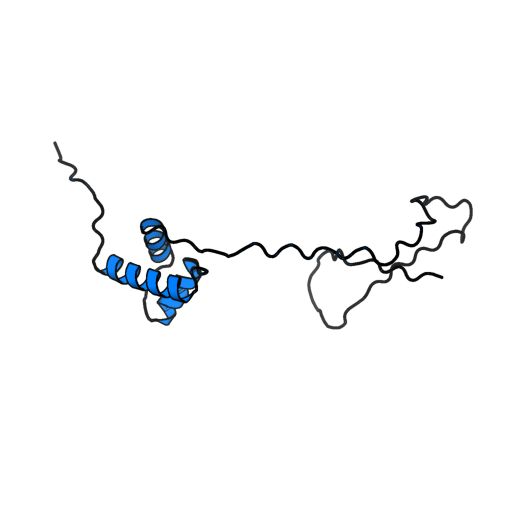97 1.00 70.50 90 GLN A O 1
ATOM 736 N N . PHE A 1 91 ? 29.576 -2.787 -41.689 1.00 68.81 91 PHE A N 1
ATOM 737 C CA . PHE A 1 91 ? 28.398 -2.369 -42.463 1.00 68.81 91 PHE A CA 1
ATOM 738 C C . PHE A 1 91 ? 28.751 -1.768 -43.833 1.00 68.81 91 PHE A C 1
ATOM 740 O O . PHE A 1 91 ? 27.893 -1.172 -44.472 1.00 68.81 91 PHE A O 1
ATOM 747 N N . ASN A 1 92 ? 30.004 -1.916 -44.272 1.00 72.56 92 ASN A N 1
ATOM 748 C CA . ASN A 1 92 ? 30.488 -1.428 -45.561 1.00 72.56 92 ASN A CA 1
ATOM 749 C C . ASN A 1 92 ? 30.849 -2.625 -46.461 1.00 72.56 92 ASN A C 1
ATOM 751 O O . ASN A 1 92 ? 31.965 -3.129 -46.337 1.00 72.56 92 ASN A O 1
ATOM 755 N N . PRO A 1 93 ? 29.905 -3.151 -47.261 1.00 71.38 93 PRO A N 1
ATOM 756 C CA . PRO A 1 93 ? 30.192 -4.197 -48.240 1.00 71.38 93 PRO A CA 1
ATOM 757 C C . PRO A 1 93 ? 30.920 -3.615 -49.460 1.00 71.38 93 PRO A C 1
ATOM 759 O O . PRO A 1 93 ? 30.706 -2.454 -49.811 1.00 71.38 93 PRO A O 1
ATOM 762 N N . ASP A 1 94 ? 31.760 -4.423 -50.105 1.00 76.69 94 ASP A N 1
ATOM 763 C CA . ASP A 1 94 ? 32.524 -4.001 -51.288 1.00 76.69 94 ASP A CA 1
ATOM 764 C C . ASP A 1 94 ? 31.676 -4.099 -52.573 1.00 76.69 94 ASP A C 1
ATOM 766 O O . ASP A 1 94 ? 31.918 -3.375 -53.542 1.00 76.69 94 ASP A O 1
ATOM 770 N N . ALA A 1 95 ? 30.632 -4.938 -52.561 1.00 78.56 95 ALA A N 1
ATOM 771 C CA . ALA A 1 95 ? 29.661 -5.100 -53.640 1.00 78.56 95 ALA A CA 1
ATOM 772 C C . ALA A 1 95 ? 28.213 -5.236 -53.108 1.00 78.56 95 ALA A C 1
ATOM 774 O O . ALA A 1 95 ? 28.000 -5.636 -51.957 1.00 78.56 95 ALA A O 1
ATOM 775 N N . PRO A 1 96 ? 27.186 -4.905 -53.918 1.00 74.56 96 PRO A N 1
ATOM 776 C CA . PRO A 1 96 ? 25.795 -5.212 -53.576 1.00 74.56 96 PRO A CA 1
ATOM 777 C C . PRO A 1 96 ? 25.577 -6.732 -53.417 1.00 74.56 96 PRO A C 1
ATOM 779 O O . PRO A 1 96 ? 26.307 -7.531 -53.994 1.00 74.56 96 PRO A O 1
ATOM 782 N N . ASP A 1 97 ? 24.570 -7.126 -52.630 1.00 72.50 97 ASP A N 1
ATOM 783 C CA . ASP A 1 97 ? 24.141 -8.518 -52.371 1.00 72.50 97 ASP A CA 1
ATOM 784 C C . ASP A 1 97 ? 25.080 -9.426 -51.543 1.00 72.50 97 ASP A C 1
ATOM 786 O O . ASP A 1 97 ? 24.792 -10.610 -51.365 1.00 72.50 97 ASP A O 1
ATOM 790 N N . GLU A 1 98 ? 26.148 -8.898 -50.937 1.00 71.81 98 GLU A N 1
ATOM 791 C CA . GLU A 1 98 ? 27.071 -9.697 -50.105 1.00 71.81 98 GLU A CA 1
ATOM 792 C C . GLU A 1 98 ? 26.552 -10.013 -48.691 1.00 71.81 98 GLU A C 1
ATOM 794 O O . GLU A 1 98 ? 26.980 -10.982 -48.059 1.00 71.81 98 GLU A O 1
ATOM 799 N N . ARG A 1 99 ? 25.681 -9.161 -48.136 1.00 69.12 99 ARG A N 1
ATOM 800 C CA . ARG A 1 99 ? 25.278 -9.211 -46.721 1.00 69.12 99 ARG A CA 1
ATOM 801 C C . ARG A 1 99 ? 23.789 -8.903 -46.588 1.00 69.12 99 ARG A C 1
ATOM 803 O O . ARG A 1 99 ? 23.360 -7.794 -46.887 1.00 69.12 99 ARG A O 1
ATOM 810 N N . TRP A 1 100 ? 23.021 -9.868 -46.085 1.00 69.94 100 TRP A N 1
ATOM 811 C CA . TRP A 1 100 ? 21.572 -9.758 -45.896 1.00 69.94 100 TRP A CA 1
ATOM 812 C C . TRP A 1 100 ? 21.255 -9.795 -44.400 1.00 6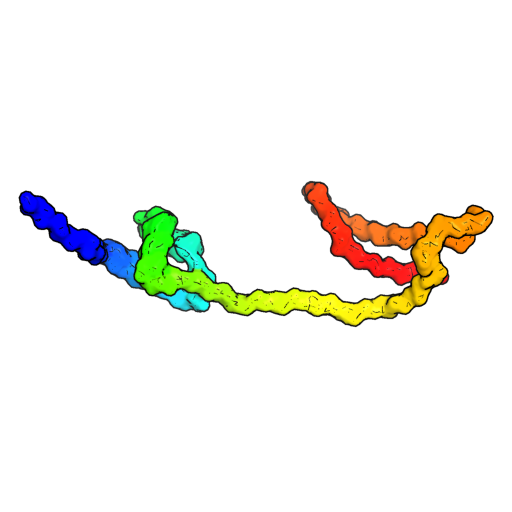9.94 100 TRP A C 1
ATOM 814 O O . TRP A 1 100 ? 21.700 -10.693 -43.687 1.00 69.94 100 TRP A O 1
ATOM 824 N N . VAL A 1 101 ? 20.514 -8.800 -43.910 1.00 68.06 101 VAL A N 1
ATOM 825 C CA . VAL A 1 101 ? 20.073 -8.718 -42.511 1.00 68.06 101 VAL A CA 1
ATOM 826 C C . VAL A 1 101 ? 18.555 -8.685 -42.500 1.00 68.06 101 VAL A C 1
ATOM 828 O O . VAL A 1 101 ? 17.947 -7.814 -43.117 1.00 68.06 101 VAL A O 1
ATOM 831 N N . THR A 1 102 ? 17.944 -9.632 -41.795 1.00 63.12 102 THR A N 1
ATOM 832 C CA . THR A 1 102 ? 16.492 -9.710 -41.630 1.00 63.12 102 THR A CA 1
ATOM 833 C C . THR A 1 102 ? 16.147 -9.665 -40.147 1.00 63.12 102 THR A C 1
ATOM 835 O O . THR A 1 102 ? 16.565 -10.543 -39.392 1.00 63.12 102 THR A O 1
ATOM 838 N N . ASP A 1 103 ? 15.372 -8.670 -39.718 1.00 68.19 103 ASP A N 1
ATOM 839 C CA . ASP A 1 103 ? 14.795 -8.632 -38.372 1.00 68.19 103 ASP A CA 1
ATOM 840 C C . ASP A 1 103 ? 13.366 -9.209 -38.413 1.00 68.19 103 ASP A C 1
ATOM 842 O O . ASP A 1 103 ? 12.520 -8.760 -39.190 1.00 68.19 103 ASP A O 1
ATOM 846 N N . ILE A 1 104 ? 13.071 -10.199 -37.562 1.00 61.56 104 ILE A N 1
ATOM 847 C CA . ILE A 1 104 ? 11.709 -10.726 -37.386 1.00 61.56 104 ILE A CA 1
ATOM 848 C C . ILE A 1 104 ? 10.995 -9.869 -36.339 1.00 61.56 104 ILE A C 1
ATOM 850 O O . ILE A 1 104 ? 11.382 -9.852 -35.171 1.00 61.56 104 ILE A O 1
ATOM 854 N N . THR A 1 105 ? 9.931 -9.176 -36.749 1.00 62.28 105 THR A N 1
ATOM 855 C CA . THR A 1 105 ? 9.051 -8.428 -35.838 1.00 62.28 105 THR A CA 1
ATOM 856 C C . THR A 1 105 ? 7.768 -9.219 -35.610 1.00 62.28 105 THR A C 1
ATOM 858 O O . THR A 1 105 ? 6.947 -9.356 -36.516 1.00 62.28 105 THR A O 1
ATOM 861 N N . TYR A 1 106 ? 7.569 -9.732 -34.395 1.00 54.72 106 TYR A N 1
ATOM 862 C CA . TYR A 1 106 ? 6.309 -10.370 -34.018 1.00 54.72 106 TYR A CA 1
ATOM 863 C C . TYR A 1 106 ? 5.252 -9.298 -33.758 1.00 54.72 106 TYR A C 1
ATOM 865 O O . TYR A 1 106 ? 5.364 -8.513 -32.819 1.00 54.72 106 TYR A O 1
ATOM 873 N N . SER A 1 107 ? 4.214 -9.275 -34.591 1.00 58.53 107 SER A N 1
ATOM 874 C CA . SER A 1 107 ? 3.026 -8.458 -34.351 1.00 58.53 107 SER A CA 1
ATOM 875 C C . SER A 1 107 ? 1.955 -9.328 -33.698 1.00 58.53 107 SER A C 1
ATOM 877 O O . SER A 1 107 ? 1.486 -10.293 -34.297 1.00 58.53 107 SER A O 1
ATOM 879 N N . VAL A 1 108 ? 1.581 -9.005 -32.460 1.00 62.94 108 VAL A N 1
ATOM 880 C CA . VAL A 1 108 ? 0.485 -9.662 -31.731 1.00 62.94 108 VAL A CA 1
ATOM 881 C C . VAL A 1 108 ? -0.857 -9.037 -32.143 1.00 62.94 108 VAL A C 1
ATOM 883 O O . VAL A 1 108 ? -1.069 -7.848 -31.886 1.00 62.94 108 VAL A O 1
ATOM 886 N N . PRO A 1 109 ? -1.783 -9.782 -32.776 1.00 45.16 109 PRO A N 1
ATOM 887 C CA . PRO A 1 109 ? -3.095 -9.244 -33.122 1.00 45.16 109 PRO A CA 1
ATOM 888 C C . PRO A 1 109 ? -3.930 -9.039 -31.848 1.00 45.16 109 PRO A C 1
ATOM 890 O O . PRO A 1 109 ? -4.226 -9.997 -31.139 1.00 45.16 109 PRO A O 1
ATOM 893 N N . GLY A 1 110 ? -4.314 -7.789 -31.553 1.00 52.31 110 GLY A N 1
ATOM 894 C CA . GLY A 1 110 ? -5.295 -7.473 -30.500 1.00 52.31 110 GLY A CA 1
ATOM 895 C C . GLY A 1 110 ? -4.969 -6.313 -29.553 1.00 52.31 110 GLY A C 1
ATOM 896 O O . GLY A 1 110 ? -5.833 -5.938 -28.767 1.00 52.31 110 GLY A O 1
ATOM 897 N N . VAL A 1 111 ? -3.782 -5.702 -29.616 1.00 49.34 111 VAL A N 1
ATOM 898 C CA . VAL A 1 111 ? -3.442 -4.555 -28.751 1.00 49.34 111 VAL A CA 1
ATOM 899 C C . VAL A 1 111 ? -3.601 -3.252 -29.536 1.00 49.34 111 VAL A C 1
ATOM 901 O O . VAL A 1 111 ? -2.675 -2.782 -30.193 1.00 49.34 111 VAL A O 1
ATOM 904 N N . GLN A 1 112 ? -4.800 -2.665 -29.495 1.00 47.09 112 GLN A N 1
ATOM 905 C CA . GLN A 1 112 ? -4.993 -1.283 -29.931 1.00 47.09 112 GLN A CA 1
ATOM 906 C C . GLN A 1 112 ? -4.564 -0.346 -28.803 1.00 47.09 112 GLN A C 1
ATOM 908 O O . GLN A 1 112 ? -5.298 -0.152 -27.837 1.00 47.09 112 GLN A O 1
ATOM 913 N N . GLY A 1 113 ? -3.383 0.252 -28.943 1.00 40.12 113 GLY A N 1
ATOM 914 C CA . GLY A 1 113 ? -3.049 1.469 -28.216 1.00 40.12 113 GLY A CA 1
ATOM 915 C C . GLY A 1 113 ? -1.624 1.534 -27.691 1.00 40.12 113 GLY A C 1
ATOM 916 O O . GLY A 1 113 ? -1.190 0.690 -26.916 1.00 40.12 113 GLY A O 1
ATOM 917 N N . GLY A 1 114 ? -0.966 2.640 -28.032 1.00 40.66 114 GLY A N 1
ATOM 918 C CA . GLY A 1 114 ? 0.019 3.262 -27.158 1.00 40.66 114 GLY A CA 1
ATOM 919 C C . GLY A 1 114 ? 1.469 2.954 -27.495 1.00 40.66 114 GLY A C 1
ATOM 920 O O . GLY A 1 114 ? 2.013 1.930 -27.109 1.00 40.66 114 GLY A O 1
ATOM 921 N N . HIS A 1 115 ? 2.088 3.920 -28.167 1.00 44.34 115 HIS A N 1
ATOM 922 C CA . HIS A 1 115 ? 3.520 4.207 -28.203 1.00 44.34 115 HIS A CA 1
ATOM 923 C C . HIS A 1 115 ? 4.334 3.587 -27.055 1.00 44.34 115 HIS A C 1
ATOM 925 O O . HIS A 1 115 ? 4.049 3.838 -25.885 1.00 44.34 115 HIS A O 1
ATOM 931 N N . GLY A 1 116 ? 5.424 2.892 -27.388 1.00 39.47 116 GLY A N 1
ATOM 932 C CA . GLY A 1 116 ? 6.425 2.555 -26.381 1.00 39.47 116 GLY A CA 1
ATOM 933 C C . GLY A 1 116 ? 7.305 1.364 -26.718 1.00 39.47 116 GLY A C 1
ATOM 934 O O . GLY A 1 116 ? 7.045 0.264 -26.257 1.00 39.47 116 GLY A O 1
ATOM 935 N N . CYS A 1 117 ? 8.375 1.624 -27.466 1.00 46.03 117 CYS A N 1
ATOM 936 C CA . CYS A 1 117 ? 9.718 1.096 -27.201 1.00 46.03 117 CYS A CA 1
ATOM 937 C C . CYS A 1 117 ? 9.788 -0.348 -26.646 1.00 46.03 117 CYS A C 1
ATOM 939 O O . CYS A 1 117 ? 10.017 -0.535 -25.450 1.00 46.03 117 CYS A O 1
ATOM 941 N N . LEU A 1 118 ? 9.658 -1.377 -27.487 1.00 37.28 118 LEU A N 1
ATOM 942 C CA . LEU A 1 118 ? 9.813 -2.762 -27.027 1.00 37.28 118 LEU A CA 1
ATOM 943 C C . LEU A 1 118 ? 11.225 -3.284 -27.302 1.00 37.28 118 LEU A C 1
ATOM 945 O O . LEU A 1 118 ? 11.592 -3.665 -28.410 1.00 37.28 118 LEU A O 1
ATOM 949 N N . ASN A 1 119 ? 12.020 -3.276 -26.232 1.00 46.69 119 ASN A N 1
ATOM 950 C CA . ASN A 1 119 ? 13.233 -4.069 -26.082 1.00 46.69 119 ASN A CA 1
ATOM 951 C C . ASN A 1 119 ? 12.858 -5.551 -25.914 1.00 46.69 119 ASN A C 1
ATOM 953 O O . ASN A 1 119 ? 12.827 -6.021 -24.780 1.00 46.69 119 ASN A O 1
ATOM 957 N N . GLU A 1 120 ? 12.601 -6.299 -26.987 1.00 48.78 120 GLU A N 1
ATOM 958 C CA . GLU A 1 120 ? 12.296 -7.739 -26.892 1.00 48.78 120 GLU A CA 1
ATOM 959 C C . GLU A 1 120 ? 12.966 -8.583 -28.002 1.00 48.78 120 GLU A C 1
ATOM 961 O O . GLU A 1 120 ? 13.530 -8.028 -28.945 1.00 48.78 120 GLU A O 1
ATOM 966 N N . PRO A 1 121 ? 13.120 -9.905 -27.781 1.00 43.00 121 PRO A N 1
ATOM 967 C CA . PRO A 1 121 ? 14.349 -10.643 -28.054 1.00 43.00 121 PRO A CA 1
ATOM 968 C C . PRO A 1 121 ? 14.544 -10.972 -29.534 1.00 43.00 121 PRO A C 1
ATOM 970 O O . PRO A 1 121 ? 13.651 -11.479 -30.207 1.00 43.00 121 PRO A O 1
ATOM 973 N N . ARG A 1 122 ? 15.772 -10.754 -30.014 1.00 44.03 122 ARG A N 1
ATOM 974 C CA . ARG A 1 122 ? 16.214 -11.157 -31.349 1.00 44.03 122 ARG A CA 1
ATOM 975 C C . ARG A 1 122 ? 16.428 -12.669 -31.378 1.00 44.03 122 ARG A C 1
ATOM 977 O O . ARG A 1 122 ? 17.421 -13.154 -30.842 1.00 44.03 122 ARG A O 1
ATOM 984 N N . VAL A 1 123 ? 15.495 -13.398 -31.982 1.00 45.31 123 VAL A N 1
ATOM 985 C CA . VAL A 1 123 ? 15.702 -14.792 -32.390 1.00 45.31 123 VAL A CA 1
ATOM 986 C C . VAL A 1 123 ? 16.191 -14.759 -33.835 1.00 45.31 123 VAL A C 1
ATOM 988 O O . VAL A 1 123 ? 15.422 -14.439 -34.737 1.00 45.31 123 VAL A O 1
ATOM 991 N N . CYS A 1 124 ? 17.477 -15.0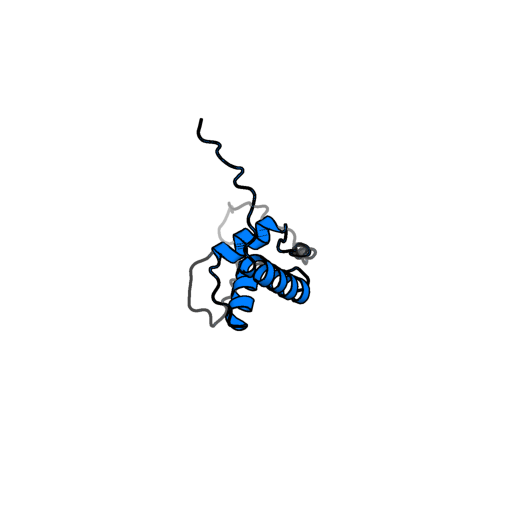33 -34.045 1.00 37.62 124 CYS A N 1
ATOM 992 C CA . CYS A 1 124 ? 18.046 -15.195 -35.380 1.00 37.62 124 CYS A CA 1
ATOM 993 C C . CYS A 1 124 ? 17.783 -16.634 -35.843 1.00 37.62 124 CYS A C 1
ATOM 995 O O . CYS A 1 124 ? 18.331 -17.568 -35.260 1.00 37.62 124 CYS A O 1
ATOM 997 N N . LEU A 1 125 ? 16.935 -16.816 -36.857 1.00 34.59 125 LEU A N 1
ATOM 998 C CA . LEU A 1 125 ? 16.874 -18.062 -37.622 1.00 34.59 125 LEU A CA 1
ATOM 999 C C . LEU A 1 125 ? 17.944 -17.983 -38.714 1.00 34.59 125 LEU A C 1
ATOM 1001 O O . LEU A 1 125 ? 17.980 -17.010 -39.465 1.00 34.59 125 LEU A O 1
ATOM 1005 N N . GLU A 1 126 ? 18.834 -18.971 -38.749 1.00 36.53 126 GLU A N 1
ATOM 1006 C CA . GLU A 1 126 ? 19.881 -19.083 -39.766 1.00 36.53 126 GLU A CA 1
ATOM 1007 C C . GLU A 1 126 ? 19.365 -19.775 -41.032 1.00 36.53 126 GLU A C 1
ATOM 1009 O O . GLU A 1 126 ? 18.586 -20.728 -40.943 1.00 36.53 126 GLU A O 1
ATOM 1014 N N . TYR A 1 127 ? 19.885 -19.329 -42.177 1.00 36.38 127 TYR A N 1
ATOM 1015 C CA . TYR A 1 127 ? 20.208 -20.172 -43.328 1.00 36.38 127 TYR A CA 1
ATOM 1016 C C . TYR A 1 127 ? 21.717 -20.078 -43.569 1.00 36.38 127 TYR A C 1
ATOM 1018 O O . TYR A 1 127 ? 22.262 -18.960 -43.402 1.00 36.38 127 TYR A O 1
#

Sequence (127 aa):
MFSHNCCVDQLNLQDLRLTGQIKQFWLESG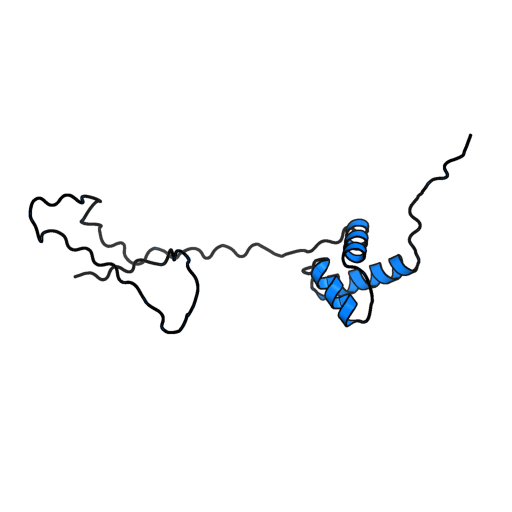CVYGYRKIHLDLRDSGQQCGVNRVWRLMKRIGIKARVGYRSPRARKGEASIVSPNRLQRQFNPDAPDERWVTDITYSVPGVQGGHGCLNEPRVCLEY

InterPro domains:
  IPR025948 HTH-like domain [PF13276] (15-67)
  IPR050900 Transposase IS3/IS150/IS904 [PTHR46889] (10-107)